Protein AF-A0A3M1G6Q3-F1 (afdb_monomer_lite)

Secondary structure (DSSP, 8-state):
-HHHHHHHHHHHHHHHHIIIIIHHHT-STTPPPPEESSTHHHHHHTTSSSSTT----HHHHHHHHHHHHHHHHHHHHHHS--HHHHHHHHHHHHHHHHHHSSEE-HHHHHHHHHHHHHHHHT--GGGTSS--

Sequence (132 aa):
FGLLVGPYILWDAYAFYDDVWRWSSGQGETGYQIWGWGASNFVLALGLVADRFGQWPFWLLEVLLTLPVLLWFLRRQQQENTLSAALWHYGVLLGVFFYGSRFLNENYLGFLLGVLALGALTLTPERMEGGI

Structure (mmCIF, N/CA/C/O backbone):
data_AF-A0A3M1G6Q3-F1
#
_entry.id   AF-A0A3M1G6Q3-F1
#
loop_
_atom_site.group_PDB
_atom_site.id
_atom_site.type_symbol
_atom_site.label_atom_id
_atom_site.label_alt_id
_atom_site.label_comp_id
_atom_site.label_asym_id
_atom_site.label_entity_id
_atom_site.label_seq_id
_atom_site.pdbx_PDB_ins_code
_atom_site.Cartn_x
_atom_site.Cartn_y
_atom_site.Cartn_z
_atom_site.occupancy
_atom_site.B_iso_or_equiv
_atom_site.auth_seq_id
_atom_site.auth_comp_id
_atom_site.auth_asym_id
_atom_site.auth_atom_id
_atom_site.pdbx_PDB_model_num
ATOM 1 N N . PHE A 1 1 ? -10.323 16.421 0.271 1.00 82.31 1 PHE A N 1
ATOM 2 C CA . PHE A 1 1 ? -9.709 15.774 -0.907 1.00 82.31 1 PHE A CA 1
ATOM 3 C C . PHE A 1 1 ? -9.687 16.701 -2.121 1.00 82.31 1 PHE A C 1
ATOM 5 O O . PHE A 1 1 ? -8.600 17.043 -2.561 1.00 82.31 1 PHE A O 1
ATOM 12 N N . GLY A 1 2 ? -10.837 17.197 -2.604 1.00 93.62 2 GLY A N 1
ATOM 13 C CA . GLY A 1 2 ? -10.894 18.085 -3.781 1.00 93.62 2 GLY A CA 1
ATOM 14 C C . GLY A 1 2 ? -10.028 19.350 -3.695 1.00 93.62 2 GLY A C 1
ATOM 15 O O . GLY A 1 2 ? -9.371 19.685 -4.665 1.00 93.62 2 GLY A O 1
ATOM 16 N N . LEU A 1 3 ? -9.926 19.995 -2.527 1.00 96.31 3 LEU A N 1
ATOM 17 C CA . LEU A 1 3 ? -9.035 21.155 -2.342 1.00 96.31 3 LEU A CA 1
ATOM 18 C C . LEU A 1 3 ? -7.536 20.816 -2.419 1.00 96.31 3 LEU A C 1
ATOM 20 O O . LEU A 1 3 ? -6.737 21.695 -2.712 1.00 96.31 3 LEU A O 1
ATOM 24 N N . LEU A 1 4 ? -7.156 19.564 -2.148 1.00 94.12 4 LEU A N 1
ATOM 25 C CA . LEU A 1 4 ? -5.757 19.128 -2.183 1.00 94.12 4 LEU A CA 1
ATOM 26 C C . LEU A 1 4 ? -5.337 18.726 -3.595 1.00 94.12 4 LEU A C 1
ATOM 28 O O . LEU A 1 4 ? -4.248 19.063 -4.028 1.00 94.12 4 LEU A O 1
ATOM 32 N N . VAL A 1 5 ? -6.204 18.007 -4.307 1.00 95.50 5 VAL A N 1
ATOM 33 C CA . VAL A 1 5 ? -5.882 17.431 -5.620 1.00 95.50 5 VAL A CA 1
ATOM 34 C C . VAL A 1 5 ? -6.357 18.322 -6.773 1.00 95.50 5 VAL A C 1
ATOM 36 O O . VAL A 1 5 ? -5.732 18.372 -7.828 1.00 95.50 5 VAL A O 1
ATOM 39 N N . GLY A 1 6 ? -7.445 19.065 -6.563 1.00 96.88 6 GLY A N 1
ATOM 40 C CA . GLY A 1 6 ? -8.098 19.903 -7.567 1.00 96.88 6 GLY A CA 1
ATOM 41 C C . GLY A 1 6 ? -7.169 20.899 -8.259 1.00 96.88 6 GLY A C 1
ATOM 42 O O . GLY A 1 6 ? -7.196 20.930 -9.485 1.00 96.88 6 GLY A O 1
ATOM 43 N N . PRO A 1 7 ? -6.313 21.659 -7.544 1.00 97.38 7 PRO A N 1
ATOM 44 C CA . PRO A 1 7 ? -5.379 22.579 -8.191 1.00 97.38 7 PRO A CA 1
ATOM 45 C C . PRO A 1 7 ? -4.456 21.893 -9.206 1.00 97.38 7 PRO A C 1
ATOM 47 O O . PRO A 1 7 ? -4.243 22.438 -10.281 1.00 97.38 7 PRO A O 1
ATOM 50 N N . TYR A 1 8 ? -3.967 20.685 -8.906 1.00 96.00 8 TYR A N 1
ATOM 51 C CA . TYR A 1 8 ? -3.062 19.934 -9.783 1.00 96.00 8 TYR A CA 1
ATOM 52 C C . TYR A 1 8 ? -3.785 19.334 -10.988 1.00 96.00 8 TYR A C 1
ATOM 54 O O . TYR A 1 8 ? -3.279 19.423 -12.098 1.00 96.00 8 TYR A O 1
ATOM 62 N N . ILE A 1 9 ? -4.996 18.796 -10.795 1.00 96.38 9 ILE A N 1
ATOM 63 C CA . ILE A 1 9 ? -5.818 18.295 -11.908 1.00 96.38 9 ILE A CA 1
ATOM 64 C C . ILE A 1 9 ? -6.209 19.434 -12.856 1.00 96.38 9 ILE A C 1
ATOM 66 O O . ILE A 1 9 ? -6.171 19.259 -14.070 1.00 96.38 9 ILE A O 1
ATOM 70 N N . LEU A 1 10 ? -6.610 20.587 -12.308 1.00 97.75 10 LEU A N 1
ATOM 71 C CA . LEU A 1 10 ? -6.994 21.756 -13.104 1.00 97.75 10 LEU A CA 1
ATOM 72 C C . LEU A 1 10 ? -5.798 22.386 -13.820 1.00 97.75 10 LEU A C 1
ATOM 74 O O . LEU A 1 10 ? -5.976 22.957 -14.892 1.00 97.75 10 LEU A O 1
ATOM 78 N N . TRP A 1 11 ? -4.608 22.299 -13.223 1.00 97.56 11 TRP A N 1
ATOM 79 C CA . TRP A 1 11 ? -3.368 22.762 -13.830 1.00 97.56 11 TRP A CA 1
ATOM 80 C C . TRP A 1 11 ? -2.918 21.841 -14.969 1.00 97.56 11 TRP A C 1
ATOM 82 O O . TRP A 1 11 ? -2.758 22.304 -16.094 1.00 97.56 11 TRP A O 1
ATOM 92 N N . ASP A 1 12 ? -2.740 20.547 -14.684 1.00 97.56 12 ASP A N 1
ATOM 93 C CA . ASP A 1 12 ? -2.382 19.521 -15.663 1.00 97.56 12 ASP A CA 1
ATOM 94 C C . ASP A 1 12 ? -2.722 18.117 -15.127 1.00 97.56 12 ASP A C 1
ATOM 96 O O . ASP A 1 12 ? -1.993 17.514 -14.332 1.00 97.56 12 ASP A O 1
ATOM 100 N N . ALA A 1 13 ? -3.849 17.573 -15.585 1.00 96.12 13 ALA A N 1
ATOM 101 C CA . ALA A 1 13 ? -4.312 16.251 -15.176 1.00 96.12 13 ALA A CA 1
ATOM 102 C C . ALA A 1 13 ? -3.387 15.110 -15.631 1.00 96.12 13 ALA A C 1
ATOM 104 O O . ALA A 1 13 ? -3.318 14.083 -14.952 1.00 96.12 13 ALA A O 1
ATOM 105 N N . TYR A 1 14 ? -2.697 15.266 -16.767 1.00 95.06 14 TYR A N 1
ATOM 106 C CA . TYR A 1 14 ? -1.800 14.232 -17.276 1.00 95.06 14 TYR A CA 1
ATOM 107 C C . TYR A 1 14 ? -0.514 14.196 -16.460 1.00 95.06 14 TYR A C 1
ATOM 109 O O . TYR A 1 14 ? -0.140 13.118 -16.006 1.00 95.06 14 TYR A O 1
ATOM 117 N N . ALA A 1 15 ? 0.105 15.351 -16.203 1.00 93.75 15 ALA A N 1
ATOM 118 C CA . ALA A 1 15 ? 1.280 15.432 -15.338 1.00 93.75 15 ALA A CA 1
ATOM 119 C C . ALA A 1 15 ? 0.970 14.891 -13.935 1.00 93.75 15 ALA A C 1
ATOM 121 O O . ALA A 1 15 ? 1.716 14.076 -13.404 1.00 93.75 15 ALA A O 1
ATOM 122 N N . PHE A 1 16 ? -0.196 15.239 -13.376 1.00 94.75 16 PHE A N 1
ATOM 123 C CA . PHE A 1 16 ? -0.644 14.679 -12.102 1.00 94.75 16 PHE A CA 1
ATOM 124 C C . PHE A 1 16 ? -0.741 13.143 -12.131 1.00 94.75 16 PHE A C 1
ATOM 126 O O . PHE A 1 16 ? -0.271 12.471 -11.213 1.00 94.75 16 PHE A O 1
ATOM 133 N N . TYR A 1 17 ? -1.350 12.570 -13.172 1.00 93.62 17 TYR A N 1
ATOM 134 C CA . TYR A 1 17 ? -1.447 11.117 -13.321 1.00 93.62 17 TYR A CA 1
ATOM 135 C C . TYR A 1 17 ? -0.074 10.456 -13.510 1.00 93.62 17 TYR A C 1
ATOM 137 O O . TYR A 1 17 ? 0.185 9.393 -12.936 1.00 93.62 17 TYR A O 1
ATOM 145 N N . ASP A 1 18 ? 0.800 11.078 -14.297 1.00 93.38 18 ASP A N 1
ATOM 146 C CA . ASP A 1 18 ? 2.141 10.574 -14.568 1.00 93.38 18 ASP A CA 1
ATOM 147 C C . ASP A 1 18 ? 2.983 10.534 -13.285 1.00 93.38 18 ASP A C 1
ATOM 149 O O . ASP A 1 18 ? 3.502 9.478 -12.920 1.00 93.38 18 ASP A O 1
ATOM 153 N N . ASP A 1 19 ? 2.996 11.633 -12.531 1.00 91.06 19 ASP A N 1
ATOM 154 C CA . ASP A 1 19 ? 3.777 11.783 -11.302 1.00 91.06 19 ASP A CA 1
ATOM 155 C C . ASP A 1 19 ? 3.247 10.928 -10.145 1.00 91.06 19 ASP A C 1
ATOM 157 O O . ASP A 1 19 ? 4.020 10.351 -9.379 1.00 91.06 19 ASP A O 1
ATOM 161 N N . VAL A 1 20 ? 1.924 10.835 -9.983 1.00 91.06 20 VAL A N 1
ATOM 162 C CA . VAL A 1 20 ? 1.328 10.151 -8.823 1.00 91.06 20 VAL A CA 1
ATOM 163 C C . VAL A 1 20 ? 1.161 8.658 -9.068 1.00 91.06 20 VAL A C 1
ATOM 165 O O . VAL A 1 20 ? 1.423 7.851 -8.179 1.00 91.06 20 VAL A O 1
ATOM 168 N N . TRP A 1 21 ? 0.692 8.269 -10.254 1.00 89.94 21 TRP A N 1
ATOM 169 C CA . TRP A 1 21 ? 0.363 6.875 -10.534 1.00 89.94 21 TRP A CA 1
ATOM 170 C C . TRP A 1 21 ? 1.432 6.184 -11.370 1.00 89.94 21 TRP A C 1
ATOM 172 O O . TRP A 1 21 ? 1.936 5.128 -10.972 1.00 89.94 21 TRP A O 1
ATOM 182 N N . ARG A 1 22 ? 1.788 6.732 -12.539 1.00 91.00 22 ARG A N 1
ATOM 183 C CA . ARG A 1 22 ? 2.712 6.042 -13.457 1.00 91.00 22 ARG A CA 1
ATOM 184 C C . ARG A 1 22 ? 4.110 5.945 -12.875 1.00 91.00 22 ARG A C 1
ATOM 186 O O . ARG A 1 22 ? 4.721 4.885 -12.976 1.00 91.00 22 ARG A O 1
ATOM 193 N N . TRP A 1 23 ? 4.589 6.985 -12.205 1.00 90.88 23 TRP A N 1
ATOM 194 C CA . TRP A 1 23 ? 5.884 6.957 -11.547 1.00 90.88 23 TRP A CA 1
ATOM 195 C C . TRP A 1 23 ? 5.938 5.882 -10.451 1.00 90.88 23 TRP A C 1
ATOM 197 O O . TRP A 1 23 ? 6.789 4.992 -10.509 1.00 90.88 23 TRP A O 1
ATOM 207 N N . SER A 1 24 ? 4.985 5.879 -9.509 1.00 86.88 24 SER A N 1
ATOM 208 C CA . SER A 1 24 ? 4.953 4.906 -8.404 1.00 86.88 24 SER A CA 1
ATOM 209 C C . SER A 1 24 ? 4.710 3.463 -8.860 1.00 86.88 24 SER A C 1
ATOM 211 O O . SER A 1 24 ? 5.277 2.535 -8.284 1.00 86.88 24 SER A O 1
ATOM 213 N N . SER A 1 25 ? 3.913 3.255 -9.913 1.00 86.81 25 SER A N 1
ATOM 214 C CA . SER A 1 25 ? 3.663 1.924 -10.490 1.00 86.81 25 SER A CA 1
ATOM 215 C C . SER A 1 25 ? 4.772 1.436 -11.434 1.00 86.81 25 SER A C 1
ATOM 217 O O . SER A 1 25 ? 4.740 0.285 -11.871 1.00 86.81 25 SER A O 1
ATOM 219 N N . GLY A 1 26 ? 5.765 2.279 -11.741 1.00 86.12 26 GLY A N 1
ATOM 220 C CA . GLY A 1 26 ? 6.860 1.959 -12.660 1.00 86.12 26 GLY A CA 1
ATOM 221 C C . GLY A 1 26 ? 6.496 2.053 -14.151 1.00 86.12 26 GLY A C 1
ATOM 222 O O . GLY A 1 26 ? 7.229 1.530 -14.981 1.00 86.12 26 GLY A O 1
ATOM 223 N N . GLN A 1 27 ? 5.373 2.688 -14.503 1.00 83.31 27 GLN A N 1
ATOM 224 C CA . GLN A 1 27 ? 4.848 2.830 -15.873 1.00 83.31 27 GLN A CA 1
ATOM 225 C C . GLN A 1 27 ? 5.191 4.178 -16.553 1.00 83.31 27 GLN A C 1
ATOM 227 O O . GLN A 1 27 ? 4.679 4.472 -17.640 1.00 83.31 27 GLN A O 1
ATOM 232 N N . GLY A 1 28 ? 6.014 5.019 -15.919 1.00 77.50 28 GLY A N 1
ATOM 233 C CA . GLY A 1 28 ? 6.539 6.276 -16.479 1.00 77.50 28 GLY A CA 1
ATOM 234 C C . GLY A 1 28 ? 7.931 6.114 -17.104 1.00 77.50 28 GLY A C 1
ATOM 235 O O . GLY A 1 28 ? 8.589 5.097 -16.889 1.00 77.50 28 GLY A O 1
ATOM 236 N N . GLU A 1 29 ? 8.400 7.126 -17.842 1.00 77.75 29 GLU A N 1
ATOM 237 C CA . GLU A 1 29 ? 9.759 7.147 -18.425 1.00 77.75 29 GLU A CA 1
ATOM 238 C C . GLU A 1 29 ? 10.855 7.013 -17.355 1.00 77.75 29 GLU A C 1
ATOM 240 O O . GLU A 1 29 ? 11.873 6.361 -17.572 1.00 77.75 29 GLU A O 1
ATOM 245 N N . THR A 1 30 ? 10.613 7.580 -16.171 1.00 81.69 30 THR A N 1
ATOM 246 C CA . THR A 1 30 ? 11.482 7.512 -14.987 1.00 81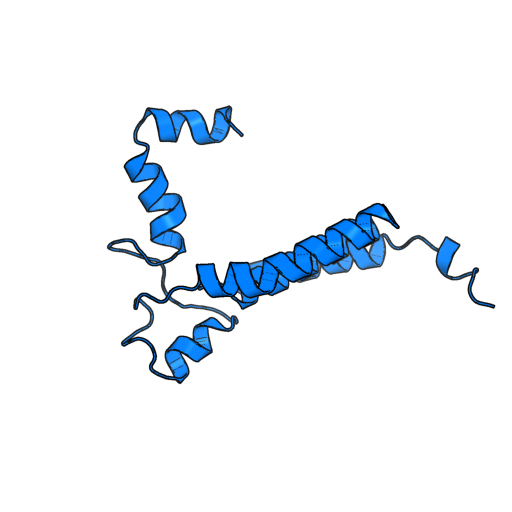.69 30 THR A CA 1
ATOM 247 C C . THR A 1 30 ? 10.796 6.788 -13.827 1.00 81.69 30 THR A C 1
ATOM 249 O O . THR A 1 30 ? 10.882 7.209 -12.673 1.00 81.69 30 THR A O 1
ATOM 252 N N . GLY A 1 31 ? 10.081 5.699 -14.127 1.00 85.50 31 GLY A N 1
ATOM 253 C CA . GLY A 1 31 ? 9.346 4.921 -13.131 1.00 85.50 31 GLY A CA 1
ATOM 254 C C . GLY A 1 31 ? 10.206 4.493 -11.935 1.00 85.50 31 GLY A C 1
ATOM 255 O O . GLY A 1 31 ? 11.384 4.157 -12.078 1.00 85.50 31 GLY A O 1
ATOM 256 N N . TYR A 1 32 ? 9.605 4.476 -10.744 1.00 91.56 32 TYR A N 1
ATOM 257 C CA . TYR A 1 32 ? 10.286 4.032 -9.532 1.00 91.56 32 TYR A CA 1
ATOM 258 C C . TYR A 1 32 ? 10.809 2.600 -9.701 1.00 91.56 32 TYR A C 1
ATOM 260 O O . TYR A 1 32 ? 10.247 1.797 -10.444 1.00 91.56 32 TYR A O 1
ATOM 268 N N . GLN A 1 33 ? 11.898 2.256 -9.027 1.00 94.81 33 GLN A N 1
ATOM 269 C CA . GLN A 1 33 ? 12.503 0.924 -9.112 1.00 94.81 33 GLN A CA 1
ATOM 270 C C . GLN A 1 33 ? 11.765 -0.106 -8.244 1.00 94.81 33 GLN A C 1
ATOM 272 O O . GLN A 1 33 ? 11.125 0.234 -7.251 1.00 94.81 33 GLN A O 1
ATOM 277 N N . ILE A 1 34 ? 11.901 -1.382 -8.592 1.00 96.44 34 ILE A N 1
ATOM 278 C CA . ILE A 1 34 ? 11.612 -2.505 -7.699 1.00 96.44 34 ILE A CA 1
ATOM 279 C C . ILE A 1 34 ? 12.622 -2.462 -6.550 1.00 96.44 34 ILE A C 1
ATOM 281 O O . ILE A 1 34 ? 13.832 -2.493 -6.793 1.00 96.44 34 ILE A O 1
ATOM 285 N N . TRP A 1 35 ? 12.137 -2.349 -5.311 1.00 95.00 35 TRP A N 1
ATOM 286 C CA . TRP A 1 35 ? 13.008 -2.150 -4.151 1.00 95.00 35 TRP A CA 1
ATOM 287 C C . TRP A 1 35 ? 12.363 -2.537 -2.811 1.00 95.00 35 TRP A C 1
ATOM 289 O O . TRP A 1 35 ? 11.148 -2.471 -2.643 1.00 95.00 35 TRP A O 1
ATOM 299 N N . GLY A 1 36 ? 13.188 -2.890 -1.825 1.00 95.31 36 GLY A N 1
ATOM 300 C CA . GLY A 1 36 ? 12.757 -3.148 -0.449 1.00 95.31 36 GLY A CA 1
ATOM 301 C C . GLY A 1 36 ? 12.492 -4.626 -0.153 1.00 95.31 36 GLY A C 1
ATOM 302 O O . GLY A 1 36 ? 13.127 -5.504 -0.727 1.00 95.31 36 GLY A O 1
ATOM 303 N N . TRP A 1 37 ? 11.560 -4.902 0.759 1.00 95.69 37 TRP A N 1
ATOM 304 C CA . TRP A 1 37 ? 11.347 -6.210 1.403 1.00 95.69 37 TRP A CA 1
ATOM 305 C C . TRP A 1 37 ? 10.123 -6.986 0.884 1.00 95.69 37 TRP A C 1
ATOM 307 O O . TRP A 1 37 ? 9.709 -7.978 1.484 1.00 95.69 37 TRP A O 1
ATOM 317 N N . GLY A 1 38 ? 9.505 -6.518 -0.201 1.00 96.25 38 GLY A N 1
ATOM 318 C CA . GLY A 1 38 ? 8.257 -7.069 -0.736 1.00 96.25 38 GLY A CA 1
ATOM 319 C C . GLY A 1 38 ? 8.450 -8.296 -1.630 1.00 96.25 38 GLY A C 1
ATOM 320 O O . GLY A 1 38 ? 9.571 -8.674 -1.990 1.00 96.25 38 GLY A O 1
ATOM 321 N N . ALA A 1 39 ? 7.326 -8.877 -2.055 1.00 96.50 39 ALA A N 1
ATOM 322 C CA . ALA A 1 39 ? 7.266 -9.971 -3.022 1.00 96.50 39 ALA A CA 1
ATOM 323 C C . ALA A 1 39 ? 7.803 -9.577 -4.408 1.00 96.50 39 ALA A C 1
ATOM 325 O O . ALA A 1 39 ? 8.134 -10.444 -5.216 1.00 96.50 39 ALA A O 1
ATOM 326 N N . SER A 1 40 ? 7.945 -8.279 -4.684 1.00 96.12 40 SER A N 1
ATOM 327 C CA . SER A 1 40 ? 8.537 -7.777 -5.922 1.00 96.12 40 SER A CA 1
ATOM 328 C C . SER A 1 40 ? 9.959 -8.281 -6.175 1.00 96.12 40 SER A C 1
ATOM 330 O O . SER A 1 40 ? 10.344 -8.449 -7.331 1.00 96.12 40 SER A O 1
ATOM 332 N N . ASN A 1 41 ? 10.711 -8.650 -5.134 1.00 96.62 41 ASN A N 1
ATOM 333 C CA . ASN A 1 41 ? 12.019 -9.285 -5.300 1.00 96.62 41 ASN A CA 1
ATOM 334 C C . ASN A 1 41 ? 11.947 -10.646 -6.004 1.00 96.62 41 ASN A C 1
ATOM 336 O O . ASN A 1 41 ? 12.900 -11.019 -6.683 1.00 96.62 41 ASN A O 1
ATOM 340 N N . PHE A 1 42 ? 10.829 -11.376 -5.911 1.00 97.31 42 PHE A N 1
ATOM 341 C CA . PHE A 1 42 ? 10.660 -12.623 -6.662 1.00 97.31 42 PHE A CA 1
ATOM 342 C C . PHE A 1 42 ? 10.560 -12.370 -8.166 1.00 97.31 42 PHE A C 1
ATOM 344 O O . PHE A 1 42 ? 11.066 -13.171 -8.943 1.00 97.31 42 PHE A O 1
ATOM 351 N N . VAL A 1 43 ? 9.984 -11.240 -8.588 1.00 97.06 43 VAL A N 1
ATOM 352 C CA . VAL A 1 43 ? 9.940 -10.845 -10.006 1.00 97.06 43 VAL A CA 1
ATOM 353 C C . VAL A 1 43 ? 11.360 -10.696 -10.563 1.00 97.06 43 VAL A C 1
ATOM 355 O O . VAL A 1 43 ? 11.637 -11.166 -11.667 1.00 97.06 43 VAL A O 1
ATOM 358 N N . LEU A 1 44 ? 12.274 -10.118 -9.774 1.00 96.81 44 LEU A N 1
ATOM 359 C CA . LEU A 1 44 ? 13.694 -10.005 -10.122 1.00 96.81 44 LEU A CA 1
ATOM 360 C C . LEU A 1 44 ? 14.420 -11.350 -10.050 1.00 96.81 44 LEU A C 1
ATOM 362 O O . LEU A 1 44 ? 15.100 -11.733 -10.997 1.00 96.81 44 LEU A O 1
ATOM 366 N N . ALA A 1 45 ? 14.263 -12.080 -8.946 1.00 97.31 45 ALA A N 1
ATOM 367 C CA . ALA A 1 45 ? 14.966 -13.339 -8.710 1.00 97.31 45 ALA A CA 1
ATOM 368 C C . ALA A 1 45 ? 14.596 -14.426 -9.733 1.00 97.31 45 ALA A C 1
ATOM 370 O O . ALA A 1 45 ? 15.430 -15.258 -10.078 1.00 97.31 45 ALA A O 1
ATOM 371 N N . LEU A 1 46 ? 13.358 -14.405 -10.231 1.00 97.88 46 LEU A N 1
ATOM 372 C CA . LEU A 1 46 ? 12.871 -15.317 -11.267 1.00 97.88 46 LEU A CA 1
ATOM 373 C C . LEU A 1 46 ? 13.166 -14.824 -12.694 1.00 97.88 46 LEU A C 1
ATOM 375 O O . LEU A 1 46 ? 12.801 -15.505 -13.649 1.00 97.88 46 LEU A O 1
ATOM 379 N N . GLY A 1 47 ? 13.798 -13.656 -12.860 1.00 97.06 47 GLY A N 1
ATOM 380 C CA . GLY A 1 47 ? 14.138 -13.102 -14.174 1.00 97.06 47 GLY A CA 1
ATOM 381 C C . GLY A 1 47 ? 12.922 -12.718 -15.022 1.00 97.06 47 GLY A C 1
ATOM 382 O O . GLY A 1 47 ? 13.003 -12.732 -16.247 1.00 97.06 47 GLY A O 1
ATOM 383 N N . LEU A 1 48 ? 11.785 -12.386 -14.395 1.00 97.38 48 LEU A N 1
ATOM 384 C CA . LEU A 1 48 ? 10.564 -11.987 -15.112 1.00 97.38 48 LEU A CA 1
ATOM 385 C C . LEU A 1 48 ? 10.685 -10.597 -15.752 1.00 97.38 48 LEU A C 1
ATOM 387 O O . LEU A 1 48 ? 9.870 -10.230 -16.597 1.00 97.38 48 LEU A O 1
ATOM 391 N N . VAL A 1 49 ? 11.689 -9.824 -15.340 1.00 96.31 49 VAL A N 1
ATOM 392 C CA . VAL A 1 49 ? 12.069 -8.533 -15.913 1.00 96.31 49 VAL A CA 1
ATOM 393 C C . VAL A 1 49 ? 13.590 -8.461 -16.055 1.00 96.31 49 VAL A C 1
ATOM 395 O O . VAL A 1 49 ? 14.314 -9.135 -15.323 1.00 96.31 49 VAL A O 1
ATOM 398 N N . ALA A 1 50 ? 14.073 -7.637 -16.988 1.00 94.88 50 ALA A N 1
ATOM 399 C CA . ALA A 1 50 ? 15.504 -7.515 -17.280 1.00 94.88 50 ALA A CA 1
ATOM 400 C C . ALA A 1 50 ? 16.306 -6.875 -16.133 1.00 94.88 50 ALA A C 1
ATOM 402 O O . ALA A 1 50 ? 17.433 -7.281 -15.857 1.00 94.88 50 ALA A O 1
ATOM 403 N N . ASP A 1 51 ? 15.725 -5.878 -15.465 1.00 94.50 51 ASP A N 1
ATOM 404 C CA . ASP A 1 51 ? 16.349 -5.149 -14.366 1.00 94.50 51 ASP A CA 1
ATOM 405 C C . ASP A 1 51 ? 15.289 -4.528 -13.436 1.00 94.50 51 ASP A C 1
ATOM 407 O O . ASP A 1 51 ? 14.080 -4.647 -13.656 1.00 94.50 51 ASP A O 1
ATOM 411 N N . ARG A 1 52 ? 15.745 -3.849 -12.378 1.00 94.44 52 ARG A N 1
ATOM 412 C CA . ARG A 1 52 ? 14.896 -3.238 -11.338 1.00 94.44 52 ARG A CA 1
ATOM 413 C C . ARG A 1 52 ? 13.958 -2.131 -11.825 1.00 94.44 52 ARG A C 1
ATOM 415 O O . ARG A 1 52 ? 13.034 -1.783 -11.099 1.00 94.44 52 ARG A O 1
ATOM 422 N N . PHE A 1 53 ? 14.162 -1.573 -13.011 1.00 94.38 53 PHE A N 1
ATOM 423 C CA . PHE A 1 53 ? 13.259 -0.605 -13.633 1.00 94.38 53 PHE A CA 1
ATOM 424 C C . PHE A 1 53 ? 12.237 -1.267 -14.560 1.00 94.38 53 PHE A C 1
ATOM 426 O O . PHE A 1 53 ? 11.274 -0.616 -14.955 1.00 94.38 53 PHE A O 1
ATOM 433 N N . GLY A 1 54 ? 12.370 -2.568 -14.833 1.00 92.81 54 GLY A N 1
ATOM 434 C CA . GLY A 1 54 ? 11.446 -3.311 -15.678 1.00 92.81 54 GLY A CA 1
ATOM 435 C C . GLY A 1 54 ? 9.983 -3.208 -15.233 1.00 92.81 54 GLY A C 1
ATOM 436 O O . GLY A 1 54 ? 9.660 -3.131 -14.038 1.00 92.81 54 GLY A O 1
ATOM 437 N N . GLN A 1 55 ? 9.088 -3.193 -16.219 1.00 91.94 55 GLN A N 1
ATOM 438 C CA . GLN A 1 55 ? 7.647 -3.104 -16.005 1.00 91.94 55 GLN A CA 1
ATOM 439 C C . GLN A 1 55 ? 7.060 -4.481 -15.698 1.00 91.94 55 GLN A C 1
ATOM 441 O O . GLN A 1 55 ? 7.309 -5.453 -16.407 1.00 91.94 55 GLN A O 1
ATOM 446 N N . TRP A 1 56 ? 6.249 -4.551 -14.646 1.00 93.88 56 TRP A N 1
ATOM 447 C CA . TRP A 1 56 ? 5.521 -5.753 -14.253 1.00 93.88 56 TRP A CA 1
ATOM 448 C C . TRP A 1 56 ? 4.187 -5.337 -13.611 1.00 93.88 56 TRP A C 1
ATOM 450 O O . TRP A 1 56 ? 4.159 -4.312 -12.922 1.00 93.88 56 TRP A O 1
ATOM 460 N N . PRO A 1 57 ? 3.073 -6.061 -13.831 1.00 93.88 57 PRO A N 1
ATOM 461 C CA . PRO A 1 57 ? 1.734 -5.620 -13.426 1.00 93.88 57 PRO A CA 1
ATOM 462 C C . PRO A 1 57 ? 1.464 -5.799 -11.918 1.00 93.88 57 PRO A C 1
ATOM 464 O O . PRO A 1 57 ? 0.557 -6.526 -11.520 1.00 93.88 57 PRO A O 1
ATOM 467 N N . PHE A 1 58 ? 2.220 -5.103 -11.062 1.00 94.81 58 PHE A N 1
ATOM 468 C CA . PHE A 1 58 ? 2.087 -5.178 -9.599 1.00 94.81 58 PHE A CA 1
ATOM 469 C C . PHE A 1 58 ? 0.681 -4.845 -9.098 1.00 94.81 58 PHE A C 1
ATOM 471 O O . PHE A 1 58 ? 0.190 -5.516 -8.198 1.00 94.81 58 PHE A O 1
ATOM 478 N N . TRP A 1 59 ? -0.007 -3.896 -9.737 1.00 93.12 59 TRP A N 1
ATOM 479 C CA . TRP A 1 59 ? -1.382 -3.532 -9.383 1.00 93.12 59 TRP A CA 1
ATOM 480 C C . TRP A 1 59 ? -2.343 -4.730 -9.421 1.00 93.12 59 TRP A C 1
ATOM 482 O O . TRP A 1 59 ? -3.280 -4.801 -8.629 1.00 93.12 59 TRP A O 1
ATOM 492 N N . LEU A 1 60 ? -2.115 -5.696 -10.322 1.00 95.25 60 LEU A N 1
ATOM 493 C CA . LEU A 1 60 ? -2.952 -6.888 -10.406 1.00 95.25 60 LEU A CA 1
ATOM 494 C C . LEU A 1 60 ? -2.731 -7.771 -9.176 1.00 95.25 60 LEU A C 1
ATOM 496 O O . LEU A 1 60 ? -3.696 -8.249 -8.585 1.00 95.25 60 LEU A O 1
ATOM 500 N N . LEU A 1 61 ? -1.473 -7.945 -8.764 1.00 95.50 61 LEU A N 1
ATOM 501 C CA . LEU A 1 61 ? -1.127 -8.675 -7.547 1.00 95.50 61 LEU A CA 1
ATOM 502 C C . LEU A 1 61 ? -1.686 -7.971 -6.303 1.00 95.50 61 LEU A C 1
ATOM 504 O O . LEU A 1 61 ? -2.300 -8.622 -5.462 1.00 95.50 61 LEU A O 1
ATOM 508 N N . GLU A 1 62 ? -1.547 -6.647 -6.220 1.00 96.75 62 GLU A N 1
ATOM 509 C CA . GLU A 1 62 ? -2.116 -5.831 -5.144 1.00 96.75 62 GLU A CA 1
ATOM 510 C C . GLU A 1 62 ? -3.630 -6.035 -5.041 1.00 96.75 62 GLU A C 1
ATOM 512 O O . GLU A 1 62 ? -4.124 -6.363 -3.964 1.00 96.75 62 GLU A O 1
ATOM 517 N N . VAL A 1 63 ? -4.377 -5.911 -6.142 1.00 97.38 63 VAL A N 1
ATOM 518 C CA . VAL A 1 63 ? -5.837 -6.108 -6.152 1.00 97.38 63 VAL A CA 1
ATOM 519 C C . VAL A 1 63 ? -6.208 -7.534 -5.746 1.00 97.38 63 VAL A C 1
ATOM 521 O O . VAL A 1 63 ? -7.088 -7.715 -4.904 1.00 97.38 63 VAL A O 1
ATOM 524 N N . LEU A 1 64 ? -5.534 -8.547 -6.300 1.00 98.12 64 LEU A N 1
ATOM 525 C CA . LEU A 1 64 ? -5.823 -9.954 -6.009 1.00 98.12 64 LEU A CA 1
ATOM 526 C C . LEU A 1 64 ? -5.577 -10.315 -4.541 1.00 98.12 64 LEU A C 1
ATOM 528 O O . LEU A 1 64 ? -6.345 -11.088 -3.971 1.00 98.12 64 LEU A O 1
ATOM 532 N N . LEU A 1 65 ? -4.534 -9.759 -3.923 1.00 97.75 65 LEU A N 1
ATOM 533 C CA . LEU A 1 65 ? -4.215 -10.018 -2.521 1.00 97.75 65 LEU A CA 1
ATOM 534 C C . LEU A 1 65 ? -5.085 -9.192 -1.568 1.00 97.75 65 LEU A C 1
ATOM 536 O O . LEU A 1 65 ? -5.560 -9.704 -0.555 1.00 97.75 65 LEU A O 1
ATOM 540 N N . THR A 1 66 ? -5.305 -7.914 -1.872 1.00 98.19 66 THR A N 1
ATOM 541 C CA . THR A 1 66 ? -5.920 -6.976 -0.922 1.00 98.19 66 THR A CA 1
ATOM 542 C C . THR A 1 66 ? -7.434 -6.971 -0.969 1.00 98.19 66 THR A C 1
ATOM 544 O O . THR A 1 66 ? -8.056 -6.853 0.084 1.00 98.19 66 THR A O 1
ATOM 547 N N . LEU A 1 67 ? -8.059 -7.129 -2.140 1.00 98.38 67 LEU A N 1
ATOM 548 C CA . LEU A 1 67 ? -9.514 -7.054 -2.258 1.00 98.38 67 LEU A CA 1
ATOM 549 C C . LEU A 1 67 ? -10.224 -8.140 -1.426 1.00 98.38 67 LEU A C 1
ATOM 551 O O . LEU A 1 67 ? -11.145 -7.792 -0.683 1.00 98.38 67 LEU A O 1
ATOM 555 N N . PRO A 1 68 ? -9.809 -9.424 -1.450 1.00 98.44 68 PRO A N 1
ATOM 556 C CA . PRO A 1 68 ? -10.432 -10.443 -0.606 1.00 98.44 68 PRO A CA 1
ATOM 557 C C . PRO A 1 68 ? -10.273 -10.143 0.889 1.00 98.44 68 PRO A C 1
ATOM 559 O O . PRO A 1 68 ? -11.234 -10.270 1.650 1.00 98.44 68 PRO A O 1
ATOM 562 N N . VAL A 1 69 ? -9.079 -9.697 1.297 1.00 98.38 69 VAL A N 1
ATOM 563 C CA . VAL A 1 69 ? -8.758 -9.350 2.689 1.00 98.38 69 VAL A CA 1
ATOM 564 C C . VAL A 1 69 ? -9.589 -8.154 3.154 1.00 98.38 69 VAL A C 1
ATOM 566 O O . VAL A 1 69 ? -10.187 -8.206 4.225 1.00 98.38 69 VAL A O 1
ATOM 569 N N . LEU A 1 70 ? -9.714 -7.116 2.323 1.00 98.50 70 LEU A N 1
ATOM 570 C CA . LEU A 1 70 ? -10.543 -5.943 2.591 1.00 98.50 70 LEU A CA 1
ATOM 571 C C . LEU A 1 70 ? -12.008 -6.336 2.782 1.00 98.50 70 LEU A C 1
ATOM 573 O O . LEU A 1 70 ? -12.620 -5.961 3.778 1.00 98.50 70 LEU A O 1
ATOM 577 N N . LEU A 1 71 ? -12.577 -7.114 1.857 1.00 98.50 71 LEU A N 1
ATOM 578 C CA . LEU A 1 71 ? -13.971 -7.552 1.956 1.00 98.50 71 LEU A CA 1
ATOM 579 C C . LEU A 1 71 ? -14.217 -8.398 3.211 1.00 98.50 71 LEU A C 1
ATOM 581 O O . LEU A 1 71 ? -15.293 -8.327 3.806 1.00 98.50 71 LEU A O 1
ATOM 585 N N . TRP A 1 72 ? -13.242 -9.209 3.618 1.00 98.38 72 TRP A N 1
ATOM 586 C CA . TRP A 1 72 ? -13.323 -9.981 4.853 1.00 98.38 72 TRP A CA 1
ATOM 587 C C . TRP A 1 72 ? -13.249 -9.091 6.102 1.00 98.38 72 TRP A C 1
ATOM 589 O O . TRP A 1 72 ? -14.102 -9.209 6.984 1.00 98.38 72 TRP A O 1
ATOM 599 N N . PHE A 1 73 ? -12.305 -8.151 6.153 1.00 98.31 73 PHE A N 1
ATOM 600 C CA . PHE A 1 73 ? -12.164 -7.208 7.261 1.00 98.31 73 PHE A CA 1
ATOM 601 C C . PHE A 1 73 ? -13.340 -6.249 7.397 1.00 98.31 73 PHE A C 1
ATOM 603 O O . PHE A 1 73 ? -13.778 -6.003 8.514 1.00 98.31 73 PHE A O 1
ATOM 610 N N . LEU A 1 74 ? -13.920 -5.766 6.297 1.00 98.19 74 LEU A N 1
ATOM 611 C CA . LEU A 1 74 ? -15.128 -4.940 6.350 1.00 98.19 74 LEU A CA 1
ATOM 612 C C . LEU A 1 74 ? -16.291 -5.696 6.999 1.00 98.19 74 LEU A C 1
ATOM 614 O O . LEU A 1 74 ? -16.969 -5.147 7.864 1.00 98.19 74 LEU A O 1
ATOM 618 N N . ARG A 1 75 ? -16.484 -6.974 6.646 1.00 97.94 75 ARG A N 1
ATOM 619 C CA . ARG A 1 75 ? -17.503 -7.820 7.288 1.00 97.94 75 ARG A CA 1
ATOM 620 C C . ARG A 1 75 ? -17.224 -8.012 8.780 1.00 97.94 75 ARG A C 1
ATOM 622 O O . ARG A 1 75 ? -18.143 -7.899 9.583 1.00 97.94 75 ARG A O 1
ATOM 629 N N . ARG A 1 76 ? -15.968 -8.271 9.159 1.00 96.62 76 ARG A N 1
ATOM 630 C CA . ARG A 1 76 ? -15.550 -8.421 10.566 1.00 96.62 76 ARG A CA 1
ATOM 631 C C . ARG A 1 76 ? -15.748 -7.130 11.363 1.00 96.62 76 ARG A C 1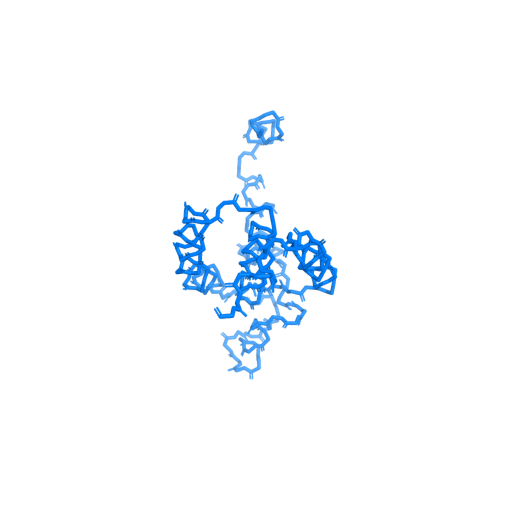
ATOM 633 O O . ARG A 1 76 ? -16.317 -7.171 12.445 1.00 96.62 76 ARG A O 1
ATOM 640 N N . GLN A 1 77 ? -15.362 -5.986 10.803 1.00 97.00 77 GLN A N 1
ATOM 641 C CA . GLN A 1 77 ? -15.530 -4.672 11.425 1.00 97.00 77 GLN A CA 1
ATOM 642 C C . GLN A 1 77 ? -17.009 -4.310 11.617 1.00 97.00 77 GLN A C 1
ATOM 644 O O . GLN A 1 77 ? -17.363 -3.680 12.606 1.00 97.00 77 GLN A O 1
ATOM 649 N N . GLN A 1 78 ? -17.887 -4.709 10.691 1.00 97.00 78 GLN A N 1
ATOM 650 C CA . GLN A 1 78 ? -19.335 -4.511 10.830 1.00 97.00 78 GLN A CA 1
ATOM 651 C C . GLN A 1 78 ? -19.940 -5.350 11.958 1.00 97.00 78 GLN A C 1
ATOM 653 O O . GLN A 1 78 ? -20.880 -4.903 12.608 1.00 97.00 78 GLN A O 1
ATOM 658 N N . GLN A 1 79 ? -19.415 -6.556 12.183 1.00 95.38 79 GLN A N 1
ATOM 659 C CA . GLN A 1 79 ? -19.834 -7.419 13.289 1.00 95.38 79 GLN A CA 1
ATOM 660 C C . GLN A 1 79 ? -19.307 -6.896 14.631 1.00 95.38 79 GLN A C 1
ATOM 662 O O . GLN A 1 79 ? -20.008 -6.964 15.636 1.00 95.38 79 GLN A O 1
ATOM 667 N N . GLU A 1 80 ? -18.087 -6.353 14.642 1.00 91.56 80 GLU A N 1
ATOM 668 C CA . GLU A 1 80 ? -17.394 -5.898 15.846 1.00 91.56 80 GLU A CA 1
ATOM 669 C C . GLU A 1 80 ? -16.631 -4.600 15.580 1.00 91.56 80 GLU A C 1
ATOM 671 O O . GLU A 1 80 ? -15.449 -4.591 15.224 1.00 91.56 80 GLU A O 1
ATOM 676 N N . ASN A 1 81 ? -17.321 -3.475 15.758 1.00 94.62 81 ASN A N 1
ATOM 677 C CA . ASN A 1 81 ? -16.781 -2.174 15.388 1.00 94.62 81 ASN A CA 1
ATOM 678 C C . ASN A 1 81 ? -15.992 -1.529 16.535 1.00 94.62 81 ASN A C 1
ATOM 680 O O . ASN A 1 81 ? -16.453 -0.579 17.167 1.00 94.62 81 ASN A O 1
ATOM 684 N N . THR A 1 82 ? -14.803 -2.061 16.818 1.00 95.50 82 THR A N 1
ATOM 685 C CA . THR A 1 82 ? -13.890 -1.499 17.824 1.00 95.50 82 THR A CA 1
ATOM 686 C C . THR A 1 82 ? -12.708 -0.783 17.175 1.00 95.50 82 THR A C 1
ATOM 688 O O . THR A 1 82 ? -12.322 -1.078 16.039 1.00 95.50 82 THR A O 1
ATOM 691 N N . LEU A 1 83 ? -12.105 0.154 17.915 1.00 95.75 83 LEU A N 1
ATOM 692 C CA . LEU A 1 83 ? -10.889 0.848 17.483 1.00 95.75 83 LEU A CA 1
ATOM 693 C C . LEU A 1 83 ? -9.721 -0.129 17.294 1.00 95.75 83 LEU A C 1
ATOM 695 O O . LEU A 1 83 ? -9.019 -0.053 16.290 1.00 95.75 83 LEU A O 1
ATOM 699 N N . SER A 1 84 ? -9.549 -1.069 18.228 1.00 96.12 84 SER A N 1
ATOM 700 C CA . SER A 1 84 ? -8.515 -2.103 18.138 1.00 96.12 84 SER A CA 1
ATOM 701 C C . SER A 1 84 ? -8.662 -2.923 16.853 1.00 96.12 84 SER A C 1
ATOM 703 O O . SER A 1 84 ? -7.698 -3.050 16.097 1.00 96.12 84 SER A O 1
ATOM 705 N N . ALA A 1 85 ? -9.880 -3.387 16.541 1.00 95.88 85 ALA A N 1
ATOM 706 C CA . ALA A 1 85 ? -10.156 -4.112 15.303 1.00 95.88 85 ALA A CA 1
ATOM 707 C C . ALA A 1 85 ? -9.857 -3.256 14.063 1.00 95.88 85 ALA A C 1
ATOM 709 O O . ALA A 1 85 ? -9.192 -3.731 13.146 1.00 95.88 85 ALA A O 1
ATOM 710 N N . ALA A 1 86 ? -10.255 -1.979 14.058 1.00 97.25 86 ALA A N 1
ATOM 711 C CA . ALA A 1 86 ? -9.994 -1.079 12.935 1.00 97.25 86 ALA A CA 1
ATOM 712 C C . ALA A 1 86 ? -8.489 -0.906 12.673 1.00 97.25 86 ALA A C 1
ATOM 714 O O . ALA A 1 86 ? -8.052 -0.979 11.525 1.00 97.25 86 ALA A O 1
ATOM 715 N N . LEU A 1 87 ? -7.694 -0.718 13.731 1.00 97.88 87 LEU A N 1
ATOM 716 C CA . LEU A 1 87 ? -6.239 -0.573 13.641 1.00 97.88 87 LEU A CA 1
ATOM 717 C C . LEU A 1 87 ? -5.569 -1.860 13.151 1.00 97.88 87 LEU A C 1
ATOM 719 O O . LEU A 1 87 ? -4.716 -1.803 12.266 1.00 97.88 87 LEU A O 1
ATOM 723 N N . TRP A 1 88 ? -5.988 -3.020 13.663 1.00 97.81 88 TRP A N 1
ATOM 724 C CA . TRP A 1 88 ? -5.491 -4.319 13.204 1.00 97.81 88 TRP A CA 1
ATOM 725 C C . TRP A 1 88 ? -5.834 -4.583 11.739 1.00 97.81 88 TRP A C 1
ATOM 727 O O . TRP A 1 88 ? -4.945 -4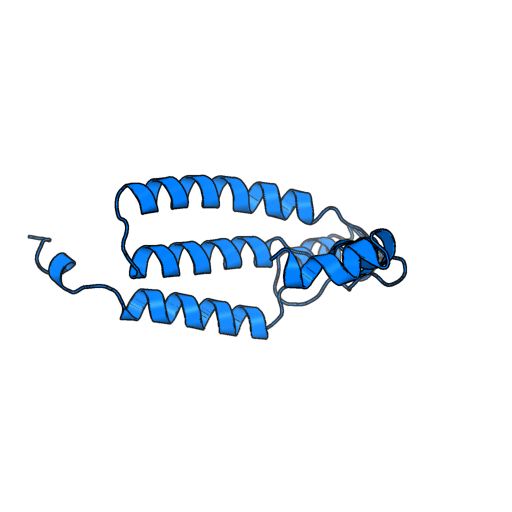.893 10.948 1.00 97.81 88 TRP A O 1
ATOM 737 N N . HIS A 1 89 ? -7.099 -4.415 11.353 1.00 98.12 89 HIS A N 1
ATOM 738 C CA . HIS A 1 89 ? -7.542 -4.588 9.973 1.00 98.12 89 HIS A CA 1
ATOM 739 C C . HIS A 1 89 ? -6.787 -3.652 9.022 1.00 98.12 89 HIS A C 1
ATOM 741 O O . HIS A 1 89 ? -6.312 -4.094 7.979 1.00 98.12 89 HIS A O 1
ATOM 747 N N . TYR A 1 90 ? -6.620 -2.381 9.396 1.00 98.12 90 TYR A N 1
ATOM 748 C CA . TYR A 1 90 ? -5.875 -1.401 8.607 1.00 98.12 90 TYR A CA 1
ATOM 749 C C . TYR A 1 90 ? -4.394 -1.772 8.461 1.00 98.12 90 TYR A C 1
ATOM 751 O O . TYR A 1 90 ? -3.881 -1.810 7.343 1.00 98.12 90 TYR A O 1
ATOM 759 N N . GLY A 1 91 ? -3.717 -2.094 9.568 1.00 98.25 91 GLY A N 1
ATOM 760 C CA . GLY A 1 91 ? -2.306 -2.476 9.561 1.00 98.25 91 GLY A CA 1
ATOM 761 C C . GLY A 1 91 ? -2.048 -3.743 8.746 1.00 98.25 91 GLY A C 1
ATOM 762 O O . GLY A 1 91 ? -1.165 -3.757 7.892 1.00 98.25 91 GLY A O 1
ATOM 763 N N . VAL A 1 92 ? -2.849 -4.795 8.938 1.00 98.38 92 VAL A N 1
ATOM 764 C CA . VAL A 1 92 ? -2.687 -6.045 8.179 1.00 98.38 92 VAL A CA 1
ATOM 765 C C . VAL A 1 92 ? -3.007 -5.834 6.700 1.00 98.38 92 VAL A C 1
ATOM 767 O O . VAL A 1 92 ? -2.255 -6.305 5.850 1.00 98.38 92 VAL A O 1
ATOM 770 N N . LEU A 1 93 ? -4.074 -5.099 6.369 1.00 98.62 93 LEU A N 1
ATOM 771 C CA . LEU A 1 93 ? -4.438 -4.828 4.978 1.00 98.62 93 LEU A CA 1
ATOM 772 C C . LEU A 1 93 ? -3.335 -4.056 4.245 1.00 98.62 93 LEU A C 1
ATOM 774 O O . LEU A 1 93 ? -2.963 -4.439 3.137 1.00 98.62 93 LEU A O 1
ATOM 778 N N . LEU A 1 94 ? -2.785 -3.007 4.867 1.00 98.12 94 LEU A N 1
ATOM 779 C CA . LEU A 1 94 ? -1.649 -2.280 4.302 1.00 98.12 94 LEU A CA 1
ATOM 780 C C . LEU A 1 94 ? -0.404 -3.159 4.189 1.00 98.12 94 LEU A C 1
ATOM 782 O O . LEU A 1 94 ? 0.316 -3.051 3.203 1.00 98.12 94 LEU A O 1
ATOM 786 N N . GLY A 1 95 ? -0.154 -4.041 5.159 1.00 98.38 95 GLY A N 1
ATOM 787 C CA . GLY A 1 95 ? 0.940 -5.006 5.082 1.00 98.38 95 GLY A CA 1
ATOM 788 C C . GLY A 1 95 ? 0.815 -5.921 3.864 1.00 98.38 95 GLY A C 1
ATOM 789 O O . GLY A 1 95 ? 1.776 -6.077 3.116 1.00 98.38 95 GLY A O 1
ATOM 790 N N . VAL A 1 96 ? -0.381 -6.459 3.611 1.00 98.44 96 VAL A N 1
ATOM 791 C CA . VAL A 1 96 ? -0.672 -7.274 2.420 1.00 98.44 96 VAL A CA 1
ATOM 792 C C . VAL A 1 96 ? -0.500 -6.460 1.135 1.00 98.44 96 VAL A C 1
ATOM 794 O O . VAL A 1 96 ? 0.124 -6.944 0.191 1.00 98.44 96 VAL A O 1
ATOM 797 N N . PHE A 1 97 ? -1.004 -5.221 1.108 1.00 98.12 97 PHE A N 1
ATOM 798 C CA . PHE A 1 97 ? -0.850 -4.309 -0.028 1.00 98.12 97 PHE A CA 1
ATOM 799 C C . PHE A 1 97 ? 0.626 -4.052 -0.347 1.00 98.12 97 PHE A C 1
ATOM 801 O O . PHE A 1 97 ? 1.072 -4.353 -1.449 1.00 98.12 97 PHE A O 1
ATOM 808 N N . PHE A 1 98 ? 1.402 -3.558 0.623 1.00 97.50 98 PHE A N 1
ATOM 809 C CA . PHE A 1 98 ? 2.811 -3.238 0.403 1.00 97.50 98 PHE A CA 1
ATOM 810 C C . PHE A 1 98 ? 3.663 -4.477 0.132 1.00 97.50 98 PHE A C 1
ATOM 812 O O . PHE A 1 98 ? 4.641 -4.395 -0.601 1.00 97.50 98 PHE A O 1
ATOM 819 N N . TYR A 1 99 ? 3.313 -5.638 0.686 1.00 97.88 99 TYR A N 1
ATOM 820 C CA . TYR A 1 99 ? 4.027 -6.866 0.358 1.00 97.88 99 TYR A CA 1
ATOM 821 C C . TYR A 1 99 ? 3.845 -7.257 -1.115 1.00 97.88 99 TYR A C 1
ATOM 823 O O . TYR A 1 99 ? 4.801 -7.706 -1.741 1.00 97.88 99 TYR A O 1
ATOM 831 N N . GLY A 1 100 ? 2.646 -7.067 -1.677 1.00 96.75 100 GLY A N 1
ATOM 832 C CA . GLY A 1 100 ? 2.356 -7.311 -3.095 1.00 96.75 100 GLY A CA 1
ATOM 833 C C . GLY A 1 100 ? 2.771 -6.182 -4.045 1.00 96.75 100 GLY A C 1
ATOM 834 O O . GLY A 1 100 ? 2.733 -6.377 -5.261 1.00 96.75 100 GLY A O 1
ATOM 835 N N . SER A 1 101 ? 3.151 -5.020 -3.516 1.00 96.00 101 SER A N 1
ATOM 836 C CA . SER A 1 101 ? 3.476 -3.843 -4.315 1.00 96.00 101 SER A CA 1
ATOM 837 C C . SER A 1 101 ? 4.868 -3.930 -4.942 1.00 96.00 101 SER A C 1
ATOM 839 O O . SER A 1 101 ? 5.683 -4.812 -4.654 1.00 96.00 101 SER A O 1
ATOM 841 N N . ARG A 1 102 ? 5.172 -2.948 -5.795 1.00 95.81 102 ARG A N 1
ATOM 842 C CA . ARG A 1 102 ? 6.501 -2.772 -6.390 1.00 95.81 102 ARG A CA 1
ATOM 843 C C . ARG A 1 102 ? 7.590 -2.498 -5.343 1.00 95.81 102 ARG A C 1
ATOM 845 O O . ARG A 1 102 ? 8.747 -2.856 -5.582 1.00 95.81 102 ARG A O 1
ATOM 852 N N . PHE A 1 103 ? 7.241 -1.890 -4.205 1.00 95.12 103 PHE A N 1
ATOM 853 C CA . PHE A 1 103 ? 8.205 -1.504 -3.179 1.00 95.12 103 PHE A CA 1
ATOM 854 C C . PHE A 1 103 ? 7.683 -1.606 -1.739 1.00 95.12 103 PHE A C 1
ATOM 856 O O . PHE A 1 103 ? 6.577 -1.176 -1.415 1.00 95.12 103 PHE A O 1
ATOM 863 N N . LEU A 1 104 ? 8.547 -2.084 -0.842 1.00 96.69 104 LEU A N 1
ATOM 864 C CA . LEU A 1 104 ? 8.289 -2.137 0.600 1.00 96.69 104 LEU A CA 1
ATOM 865 C C . LEU A 1 104 ? 9.546 -1.726 1.371 1.00 96.69 104 LEU A C 1
ATOM 867 O O . LEU A 1 104 ? 10.381 -2.549 1.732 1.00 96.69 104 LEU A O 1
ATOM 871 N N . ASN A 1 105 ? 9.683 -0.429 1.603 1.00 95.25 105 ASN A N 1
ATOM 872 C CA . ASN A 1 105 ? 10.780 0.167 2.365 1.00 95.25 105 ASN A CA 1
ATOM 873 C C . ASN A 1 105 ? 10.606 -0.003 3.887 1.00 95.25 105 ASN A C 1
ATOM 875 O O . ASN A 1 105 ? 9.502 -0.197 4.403 1.00 95.25 105 ASN A O 1
ATOM 879 N N . GLU A 1 106 ? 11.706 0.137 4.621 1.00 96.44 106 GLU A N 1
ATOM 880 C CA . GLU A 1 106 ? 11.794 -0.049 6.073 1.00 96.44 106 GLU A CA 1
ATOM 881 C C . GLU A 1 106 ? 10.899 0.924 6.848 1.00 96.44 106 GLU A C 1
ATOM 883 O O . GLU A 1 106 ? 10.323 0.568 7.876 1.00 96.44 106 GLU A O 1
ATOM 888 N N . ASN A 1 107 ? 10.732 2.149 6.344 1.00 96.38 107 ASN A N 1
ATOM 889 C CA . ASN A 1 107 ? 9.847 3.138 6.954 1.00 96.38 107 ASN A CA 1
ATOM 890 C C . ASN A 1 107 ? 8.375 2.687 6.932 1.00 96.38 107 ASN A C 1
ATOM 892 O O . ASN A 1 107 ? 7.648 2.973 7.884 1.00 96.38 107 ASN A O 1
ATOM 896 N N . TYR A 1 108 ? 7.936 1.947 5.906 1.00 96.44 108 TYR A N 1
ATOM 897 C CA . TYR A 1 108 ? 6.589 1.368 5.890 1.00 96.44 108 TYR A CA 1
ATOM 898 C C . TYR A 1 108 ? 6.460 0.248 6.915 1.00 96.44 108 TYR A C 1
ATOM 900 O O . TYR A 1 108 ? 5.468 0.213 7.633 1.00 96.44 108 TYR A O 1
ATOM 908 N N . LEU A 1 109 ? 7.469 -0.619 7.053 1.00 97.38 109 LEU A N 1
ATOM 909 C CA . LEU A 1 109 ? 7.481 -1.648 8.099 1.00 97.38 109 LEU A CA 1
ATOM 910 C C . LEU A 1 109 ? 7.370 -1.021 9.494 1.00 97.38 109 LEU A C 1
ATOM 912 O O . LEU A 1 109 ? 6.550 -1.458 10.298 1.00 97.38 109 LEU A O 1
ATOM 916 N N . GLY A 1 110 ? 8.124 0.050 9.758 1.00 98.00 110 GLY A N 1
ATOM 917 C CA . GLY A 1 110 ? 8.021 0.808 11.006 1.00 98.00 110 GLY A CA 1
ATOM 918 C C . GLY A 1 110 ? 6.619 1.380 11.242 1.00 98.00 110 GLY A C 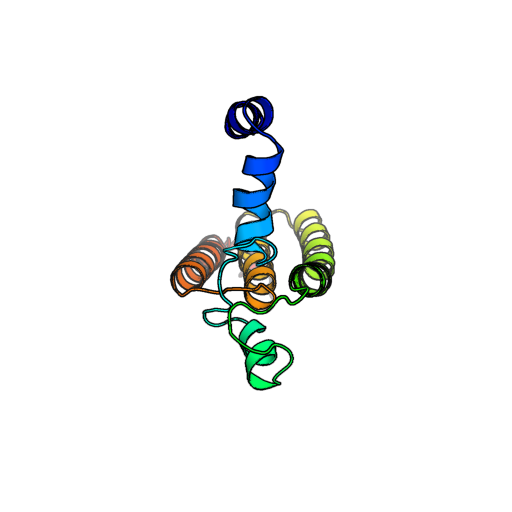1
ATOM 919 O O . GLY A 1 110 ? 6.070 1.237 12.334 1.00 98.00 110 GLY A O 1
ATOM 920 N N . PHE A 1 111 ? 6.003 1.968 10.212 1.00 98.06 111 PHE A N 1
ATOM 921 C CA . PHE A 1 111 ? 4.629 2.471 10.289 1.00 98.06 111 PHE A CA 1
ATOM 922 C C . PHE A 1 111 ? 3.613 1.354 10.575 1.00 98.06 111 PHE A C 1
ATOM 924 O O . PHE A 1 111 ? 2.777 1.499 11.466 1.00 98.06 111 PHE A O 1
ATOM 931 N N . LEU A 1 112 ? 3.709 0.226 9.863 1.00 98.19 112 LEU A N 1
ATOM 932 C CA . LEU A 1 112 ? 2.840 -0.937 10.050 1.00 98.19 112 LEU A CA 1
ATOM 933 C C . LEU A 1 112 ? 2.939 -1.469 11.479 1.00 98.19 112 LEU A C 1
ATOM 935 O O . LEU A 1 112 ? 1.919 -1.644 12.140 1.00 98.19 112 LEU A O 1
ATOM 939 N N . LEU A 1 113 ? 4.160 -1.662 11.985 1.00 98.19 113 LEU A N 1
ATOM 940 C CA . LEU A 1 113 ? 4.383 -2.099 13.361 1.00 98.19 113 LEU A CA 1
ATOM 941 C C . LEU A 1 113 ? 3.802 -1.107 14.373 1.00 98.19 113 LEU A C 1
ATOM 943 O O . LEU A 1 113 ? 3.178 -1.535 15.341 1.00 98.19 113 LEU A O 1
ATOM 947 N N . GLY A 1 114 ? 3.941 0.200 14.136 1.00 98.31 114 GLY A N 1
ATOM 948 C CA . GLY A 1 114 ? 3.342 1.233 14.982 1.00 98.31 114 GLY A CA 1
ATOM 949 C C . GLY A 1 114 ? 1.815 1.140 15.043 1.00 98.31 114 GLY A C 1
ATOM 950 O O . GLY A 1 114 ? 1.236 1.141 16.127 1.00 98.31 114 GLY A O 1
ATOM 951 N N . VAL A 1 115 ? 1.154 0.992 13.893 1.00 98.19 115 VAL A N 1
ATOM 952 C CA . VAL A 1 115 ? -0.307 0.826 13.814 1.00 98.19 115 VAL A CA 1
ATOM 953 C C . VAL A 1 115 ? -0.766 -0.452 14.523 1.00 98.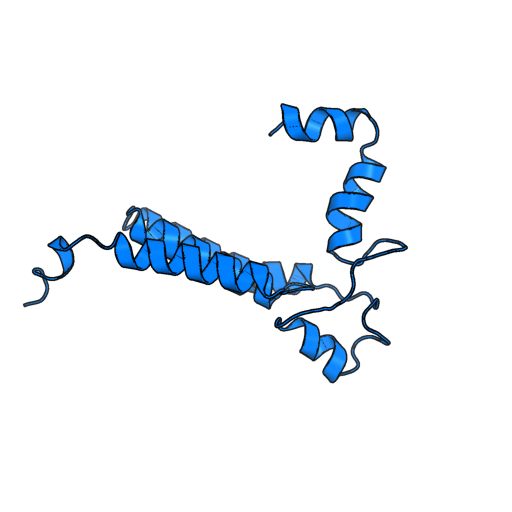19 115 VAL A C 1
ATOM 955 O O . VAL A 1 115 ? -1.718 -0.412 15.303 1.00 98.19 115 VAL A O 1
ATOM 958 N N . LEU A 1 116 ? -0.086 -1.577 14.289 1.00 98.06 116 LEU A N 1
ATOM 959 C CA . LEU A 1 116 ? -0.420 -2.858 14.919 1.00 98.06 116 LEU A CA 1
ATOM 960 C C . LEU A 1 116 ? -0.209 -2.810 16.438 1.00 98.06 116 LEU A C 1
ATOM 962 O O . LEU A 1 116 ? -1.044 -3.309 17.192 1.00 98.06 116 LEU A O 1
ATOM 966 N N . ALA A 1 117 ? 0.855 -2.149 16.901 1.00 97.94 117 ALA A N 1
ATOM 967 C CA . ALA A 1 117 ? 1.099 -1.923 18.321 1.00 97.94 117 ALA A CA 1
ATOM 968 C C . ALA A 1 117 ? -0.021 -1.089 18.962 1.00 97.94 117 ALA A C 1
ATOM 970 O O . ALA A 1 117 ? -0.516 -1.453 20.026 1.00 97.94 117 ALA A O 1
ATOM 971 N N . LEU A 1 118 ? -0.490 -0.022 18.304 1.00 97.50 118 LEU A N 1
ATOM 972 C CA . LEU A 1 118 ? -1.652 0.740 18.776 1.00 97.50 118 LEU A CA 1
ATOM 973 C C . LEU A 1 118 ? -2.921 -0.122 18.823 1.00 97.50 118 LEU A C 1
ATOM 975 O O . LEU A 1 118 ? -3.688 -0.036 19.781 1.00 97.50 118 LEU A O 1
ATOM 979 N N . GLY A 1 119 ? -3.131 -0.986 17.827 1.00 96.06 119 GLY A N 1
ATOM 980 C CA . GLY A 1 119 ? -4.225 -1.956 17.834 1.00 96.06 119 GLY A CA 1
ATOM 981 C C . GLY A 1 119 ? -4.160 -2.894 19.041 1.00 96.06 119 GLY A C 1
ATOM 982 O O . GLY A 1 119 ? -5.173 -3.123 19.698 1.00 96.06 119 GLY A O 1
ATOM 983 N N . ALA A 1 120 ? -2.970 -3.394 19.381 1.00 95.06 120 ALA A N 1
ATOM 984 C CA . ALA A 1 120 ? -2.752 -4.240 20.553 1.00 95.06 120 ALA A CA 1
ATOM 985 C C . ALA A 1 120 ? -2.989 -3.493 21.878 1.00 95.06 120 ALA A C 1
ATOM 987 O O . ALA A 1 120 ? -3.637 -4.022 22.775 1.00 95.06 120 ALA A O 1
ATOM 988 N N . LEU A 1 121 ? -2.510 -2.252 21.992 1.00 95.81 121 LEU A N 1
ATOM 989 C CA . LEU A 1 121 ? -2.625 -1.446 23.214 1.00 95.81 121 LEU A CA 1
ATOM 990 C C . LEU A 1 121 ? -4.041 -0.909 23.471 1.00 95.81 121 LEU A C 1
ATOM 992 O O . LEU A 1 121 ? -4.363 -0.552 24.599 1.00 95.81 121 LEU A O 1
ATOM 996 N N . THR A 1 122 ? -4.887 -0.841 22.443 1.00 94.44 122 THR A N 1
ATOM 997 C CA . THR A 1 122 ? -6.284 -0.374 22.546 1.00 94.44 122 THR A CA 1
ATOM 998 C C . THR A 1 122 ? -7.289 -1.510 22.739 1.00 94.44 122 THR A C 1
ATOM 1000 O O . THR A 1 122 ? -8.499 -1.277 22.706 1.00 94.44 122 THR A O 1
ATOM 1003 N N . LEU A 1 123 ? -6.813 -2.742 22.936 1.00 86.81 123 LEU A N 1
ATOM 1004 C CA . LEU A 1 123 ? -7.659 -3.887 23.246 1.00 86.81 123 LEU A CA 1
ATOM 1005 C C . LEU A 1 123 ? -8.322 -3.676 24.622 1.00 86.81 123 LEU A C 1
ATOM 1007 O O . LEU A 1 123 ? -7.635 -3.576 25.638 1.00 86.81 123 LEU A O 1
ATOM 1011 N N . THR A 1 124 ? -9.652 -3.585 24.673 1.00 70.00 124 THR A N 1
ATOM 1012 C CA . THR A 1 124 ? -10.375 -3.374 25.936 1.00 70.00 124 THR A CA 1
ATOM 1013 C C . THR A 1 124 ? -10.437 -4.659 26.785 1.00 70.00 124 THR A C 1
ATOM 1015 O O . THR A 1 124 ? -10.755 -5.724 26.249 1.00 70.00 124 THR A O 1
ATOM 1018 N N . PRO A 1 125 ? -10.193 -4.584 28.112 1.00 59.53 125 PRO A N 1
ATOM 1019 C CA . PRO A 1 125 ? -10.156 -5.751 29.004 1.00 59.53 125 PRO A CA 1
ATOM 1020 C C . PRO A 1 125 ? -11.467 -6.533 29.167 1.00 59.53 125 PRO A C 1
ATOM 1022 O O . PRO A 1 125 ? -11.403 -7.694 29.555 1.00 59.53 125 PRO A O 1
ATOM 1025 N N . GLU A 1 126 ? -12.638 -5.966 28.846 1.00 55.16 126 GLU A N 1
ATOM 1026 C CA . GLU A 1 126 ? -13.944 -6.637 29.042 1.00 55.16 126 GLU A CA 1
ATOM 1027 C C . GLU A 1 126 ? -14.070 -7.989 28.309 1.00 55.16 126 GLU A C 1
ATOM 1029 O O . GLU A 1 126 ? -14.916 -8.813 28.642 1.00 55.16 126 GLU A O 1
ATOM 1034 N N . ARG A 1 127 ? -13.196 -8.263 27.332 1.00 54.25 127 ARG A N 1
ATOM 1035 C CA . ARG A 1 127 ? -13.118 -9.550 26.626 1.00 54.25 127 ARG A CA 1
ATOM 1036 C C . ARG A 1 127 ? -12.195 -10.594 27.250 1.00 54.25 127 ARG A C 1
ATOM 1038 O O . ARG A 1 127 ? -12.252 -11.743 26.825 1.00 54.25 127 ARG A O 1
ATOM 1045 N N . MET A 1 128 ? -11.359 -10.229 28.220 1.00 55.03 128 MET A N 1
ATOM 1046 C CA . MET A 1 128 ? -10.498 -11.192 28.920 1.00 55.03 128 MET A CA 1
ATOM 1047 C C . MET A 1 128 ? -11.246 -11.946 30.027 1.00 55.03 128 MET A C 1
ATOM 1049 O O . MET A 1 128 ? -10.819 -13.028 30.410 1.00 55.03 128 MET A O 1
ATOM 1053 N N . GLU A 1 129 ? -12.381 -11.416 30.497 1.00 50.56 129 GLU A N 1
ATOM 1054 C CA . GLU A 1 129 ? -13.192 -12.017 31.569 1.00 50.56 129 GLU A CA 1
ATOM 1055 C C . GLU A 1 129 ? -14.373 -12.864 31.053 1.00 50.56 129 GLU A C 1
ATOM 1057 O O . GLU A 1 129 ? -14.954 -13.637 31.808 1.00 50.56 129 GLU A O 1
ATOM 1062 N N . GLY A 1 130 ? -14.711 -12.780 29.760 1.00 48.44 130 GLY A N 1
ATOM 1063 C CA . GLY A 1 130 ? -15.820 -13.526 29.139 1.00 48.44 130 GLY A CA 1
ATOM 1064 C C . GLY A 1 130 ? -15.477 -14.939 28.646 1.00 48.44 130 GLY A C 1
ATOM 1065 O O . GLY A 1 130 ? -16.267 -15.530 27.913 1.00 48.44 130 GLY A O 1
ATOM 1066 N N . GLY A 1 131 ? -14.293 -15.455 28.985 1.00 48.19 131 GLY A N 1
ATOM 1067 C CA . GLY A 1 131 ? -13.826 -16.795 28.629 1.00 48.19 131 GLY A CA 1
ATOM 1068 C C . GLY A 1 131 ? -13.675 -17.687 29.857 1.00 48.19 131 GLY A C 1
ATOM 1069 O O . GLY A 1 131 ? -12.550 -17.955 30.273 1.00 48.19 131 GLY A O 1
ATOM 1070 N N . ILE A 1 132 ? -14.801 -18.136 30.418 1.00 41.28 132 ILE A N 1
ATOM 1071 C CA . ILE A 1 132 ? -14.905 -19.342 31.257 1.00 41.28 132 ILE A CA 1
AT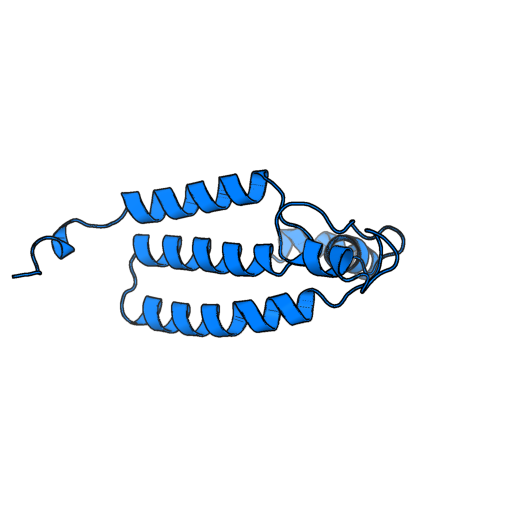OM 1072 C C . ILE A 1 132 ? -16.035 -20.194 30.689 1.00 41.28 132 ILE A C 1
ATOM 1074 O O . ILE A 1 132 ? -17.127 -19.625 30.464 1.00 41.28 132 ILE A O 1
#

Foldseek 3Di:
DCVVCVVVCVVPVVVVCCVPPCQDQLNHPNHDFQDDDAPLVVCVVVPVAVHRSGHDPLVVQLCVQQVVLVVVLVVVCVVPVFPLSVLQSVLVSVVSNQNSGSHDHPVNVVVSVVSNVVSVVRDDCPVVPPPD

Radius of gyration: 18.61 Å; chains: 1; bounding box: 36×42×50 Å

pLDDT: mean 92.31, std 11.37, range [41.28, 98.62]